Protein AF-A0A6B3HGT4-F1 (afdb_monomer_lite)

Sequence (47 aa):
MATYRVYGTAKASPVDADWELLAETPDAVVATQLAHQSEGTFWRRLT

Radius of gyration: 10.56 Å; chains: 1; bounding box: 25×20×24 Å

Foldseek 3Di:
DKKKWKWFAPDPDDDPVRTDTPDIDPDPVVNVVVQVVDDRMHMDIDD

Secondary structure (DSSP, 8-state):
--EEEEEE---SS--GGG-EEEEEES-HHHHHHHHHHSTTEEEEEE-

Structure (mmCIF, N/CA/C/O backbone):
data_AF-A0A6B3HGT4-F1
#
_entry.id   AF-A0A6B3HGT4-F1
#
loop_
_atom_site.group_PDB
_atom_site.id
_atom_site.type_symbol
_atom_site.label_atom_id
_atom_site.label_alt_id
_atom_site.label_comp_id
_atom_site.label_asym_id
_atom_site.label_entity_id
_atom_site.label_seq_id
_atom_site.pdbx_PDB_ins_code
_atom_site.Cartn_x
_atom_site.Cartn_y
_atom_site.Cartn_z
_atom_site.occupancy
_atom_site.B_iso_or_equiv
_atom_site.auth_seq_id
_atom_site.auth_comp_id
_atom_site.auth_asym_id
_atom_site.auth_atom_id
_atom_site.pdbx_PDB_model_num
ATOM 1 N N . MET A 1 1 ? -13.660 4.068 13.092 1.00 72.31 1 MET A N 1
ATOM 2 C CA . MET A 1 1 ? -12.891 2.803 13.006 1.00 72.31 1 MET A CA 1
ATOM 3 C C . MET A 1 1 ? -11.695 3.076 12.115 1.00 72.31 1 MET A C 1
ATOM 5 O O . MET A 1 1 ? -11.861 3.834 11.173 1.00 72.31 1 MET A O 1
ATOM 9 N N . ALA A 1 2 ? -10.511 2.554 12.443 1.00 84.00 2 ALA A N 1
ATOM 10 C CA . ALA A 1 2 ? -9.325 2.788 11.620 1.00 84.00 2 ALA A CA 1
ATOM 11 C C . ALA A 1 2 ? -9.447 2.030 10.292 1.00 84.00 2 ALA A C 1
ATOM 13 O O . ALA A 1 2 ? -9.870 0.876 10.292 1.00 84.00 2 ALA A O 1
ATOM 14 N N . THR A 1 3 ? -9.040 2.669 9.198 1.00 92.12 3 THR A N 1
ATOM 15 C CA . THR A 1 3 ? -8.996 2.052 7.868 1.00 92.12 3 THR A CA 1
ATOM 16 C C . THR A 1 3 ? -7.572 2.116 7.340 1.00 92.12 3 THR A C 1
ATOM 18 O O . THR A 1 3 ? -6.908 3.144 7.447 1.00 92.12 3 THR A O 1
ATOM 21 N N . TYR A 1 4 ? -7.085 1.023 6.773 1.00 92.31 4 TYR A N 1
ATOM 22 C CA . TYR A 1 4 ? -5.740 0.897 6.233 1.00 92.31 4 TYR A CA 1
ATOM 23 C C . TYR A 1 4 ? -5.821 0.803 4.717 1.00 92.31 4 TYR A C 1
ATOM 25 O O . TYR A 1 4 ? -6.599 0.018 4.178 1.00 92.31 4 TYR A O 1
ATOM 33 N N . ARG A 1 5 ? -5.008 1.604 4.029 1.00 94.06 5 ARG A N 1
ATOM 34 C CA . ARG A 1 5 ? -4.851 1.546 2.574 1.00 94.06 5 ARG A CA 1
ATOM 35 C C . ARG A 1 5 ? -3.484 0.995 2.230 1.00 94.06 5 ARG A C 1
ATOM 37 O O . ARG A 1 5 ? -2.493 1.497 2.758 1.00 94.06 5 ARG A O 1
ATOM 44 N N . VAL A 1 6 ? -3.451 0.009 1.346 1.00 91.31 6 VAL A N 1
ATOM 45 C CA . VAL A 1 6 ? -2.233 -0.594 0.803 1.00 91.31 6 VAL A CA 1
ATOM 46 C C . VAL A 1 6 ? -2.017 -0.035 -0.596 1.00 91.31 6 VAL A C 1
ATOM 48 O O . VAL A 1 6 ? -2.905 -0.144 -1.440 1.00 91.31 6 VAL A O 1
ATOM 51 N N . TYR A 1 7 ? -0.859 0.566 -0.831 1.00 93.38 7 TYR A N 1
ATOM 52 C CA . TYR A 1 7 ? -0.450 1.100 -2.123 1.00 93.38 7 TYR A CA 1
ATOM 53 C C . TYR A 1 7 ? 0.718 0.301 -2.665 1.00 93.38 7 TYR A C 1
ATOM 55 O O . TYR A 1 7 ? 1.598 -0.080 -1.895 1.00 93.38 7 TYR A O 1
ATOM 63 N N . GLY A 1 8 ? 0.756 0.097 -3.975 1.00 92.38 8 GLY A N 1
ATOM 64 C CA . GLY A 1 8 ? 1.882 -0.549 -4.633 1.00 92.38 8 GLY A CA 1
ATOM 65 C C . GLY A 1 8 ? 2.214 0.074 -5.975 1.00 92.38 8 GLY A C 1
ATOM 66 O O . GLY A 1 8 ? 1.450 0.873 -6.519 1.00 92.38 8 GLY A O 1
ATOM 67 N N . THR A 1 9 ? 3.385 -0.287 -6.484 1.00 90.00 9 THR A N 1
ATOM 68 C CA . THR A 1 9 ? 3.878 0.131 -7.794 1.00 90.00 9 THR A CA 1
ATOM 69 C C . THR A 1 9 ? 4.813 -0.926 -8.375 1.00 90.00 9 THR A C 1
ATOM 71 O O . THR A 1 9 ? 5.552 -1.587 -7.650 1.00 90.00 9 THR A O 1
ATOM 74 N N . ALA A 1 10 ? 4.806 -1.071 -9.700 1.00 87.44 10 ALA A N 1
ATOM 75 C CA . ALA A 1 10 ? 5.752 -1.923 -10.426 1.00 87.44 10 ALA A CA 1
ATOM 76 C C . ALA A 1 10 ? 6.985 -1.144 -10.929 1.00 87.44 10 ALA A C 1
ATOM 78 O O . ALA A 1 10 ? 7.850 -1.700 -11.609 1.00 87.44 10 ALA A O 1
ATOM 79 N N . LYS A 1 11 ? 7.056 0.167 -10.665 1.00 85.50 11 LYS A N 1
ATOM 80 C CA . LYS A 1 11 ? 8.161 1.019 -11.113 1.00 85.50 11 LYS A CA 1
ATOM 81 C C . LYS A 1 11 ? 9.361 0.858 -10.182 1.00 85.50 11 LYS A C 1
ATOM 83 O O . LYS A 1 11 ? 9.238 0.992 -8.973 1.00 85.50 11 LYS A O 1
ATOM 88 N N . ALA A 1 12 ? 10.546 0.670 -10.762 1.00 84.19 12 ALA A N 1
ATOM 89 C CA . ALA A 1 12 ? 11.803 0.606 -10.010 1.00 84.19 12 ALA A CA 1
ATOM 90 C C . ALA A 1 12 ? 12.216 1.958 -9.386 1.00 84.19 12 ALA A C 1
ATOM 92 O O . ALA A 1 12 ? 13.081 2.014 -8.516 1.00 84.19 12 ALA A O 1
ATOM 93 N N . SER A 1 13 ? 11.633 3.065 -9.847 1.00 85.81 13 SER A N 1
ATOM 94 C CA . SER A 1 13 ? 11.855 4.413 -9.310 1.00 85.81 13 SER A CA 1
ATOM 95 C C . SER A 1 13 ? 10.542 5.198 -9.383 1.00 85.81 13 SER A C 1
ATOM 97 O O . SER A 1 13 ? 10.339 5.941 -10.343 1.00 85.81 13 SER A O 1
ATOM 99 N N . PRO A 1 14 ? 9.617 4.955 -8.439 1.00 85.94 14 PRO A N 1
ATOM 100 C CA . PRO A 1 14 ? 8.277 5.526 -8.475 1.00 85.94 14 PRO A CA 1
ATOM 101 C C . PRO A 1 14 ? 8.270 7.001 -8.065 1.00 85.94 14 PRO A C 1
ATOM 103 O O . PRO A 1 14 ? 8.959 7.403 -7.126 1.00 85.94 14 PRO A O 1
ATOM 106 N N . VAL A 1 15 ? 7.444 7.794 -8.741 1.00 89.69 15 VAL A N 1
ATOM 107 C CA . VAL A 1 15 ? 7.004 9.119 -8.286 1.00 89.69 15 VAL A CA 1
ATOM 108 C C . VAL A 1 15 ? 5.627 9.021 -7.627 1.00 89.69 15 VAL A C 1
ATOM 110 O O . VAL A 1 15 ? 4.964 7.990 -7.704 1.00 89.69 15 VAL A O 1
ATOM 113 N N . ASP A 1 16 ? 5.155 10.098 -6.998 1.00 86.12 16 ASP A N 1
ATOM 114 C CA . ASP A 1 16 ? 3.886 10.099 -6.250 1.00 86.12 16 ASP A CA 1
ATOM 115 C C . ASP A 1 16 ? 2.671 9.614 -7.065 1.00 86.12 16 ASP A C 1
ATOM 117 O O . ASP A 1 16 ? 1.760 9.001 -6.511 1.00 86.12 16 ASP A O 1
ATOM 121 N N . ALA A 1 1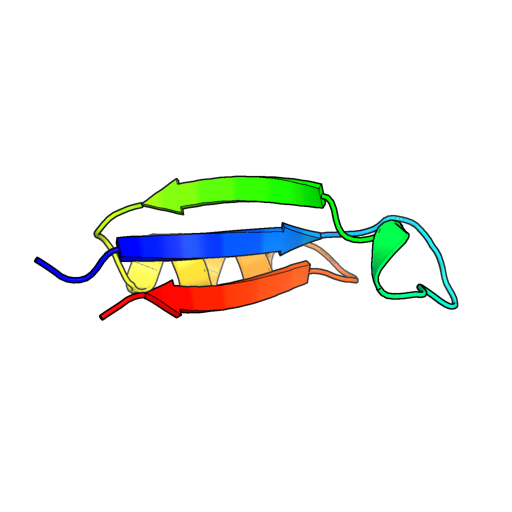7 ? 2.663 9.848 -8.380 1.00 89.69 17 ALA A N 1
ATOM 122 C CA . ALA A 1 17 ? 1.590 9.420 -9.277 1.00 89.69 17 ALA A CA 1
ATOM 123 C C . ALA A 1 17 ? 1.648 7.932 -9.677 1.00 89.69 17 ALA A C 1
ATOM 125 O O . ALA A 1 17 ? 0.665 7.419 -10.202 1.00 89.69 17 ALA A O 1
ATOM 126 N N . ASP A 1 18 ? 2.768 7.241 -9.440 1.00 89.00 18 ASP A N 1
ATOM 127 C CA . ASP A 1 18 ? 2.947 5.823 -9.791 1.00 89.00 18 ASP A CA 1
ATOM 128 C C . ASP A 1 18 ? 2.369 4.864 -8.737 1.00 89.00 18 ASP A C 1
ATOM 130 O O . ASP A 1 18 ? 2.448 3.643 -8.903 1.00 89.00 18 ASP A O 1
ATOM 134 N N . TRP A 1 19 ? 1.849 5.399 -7.628 1.00 89.94 19 TRP A N 1
ATOM 135 C CA . TRP A 1 19 ? 1.302 4.620 -6.523 1.00 89.94 19 TRP A CA 1
ATOM 136 C C . TRP A 1 19 ? -0.190 4.382 -6.705 1.00 89.94 19 TRP A C 1
ATOM 138 O O . TRP A 1 19 ? -1.006 5.302 -6.636 1.00 89.94 19 TRP A O 1
ATOM 148 N N . GLU A 1 20 ? -0.553 3.116 -6.853 1.00 92.81 20 GLU A N 1
ATOM 149 C CA . GLU A 1 20 ? -1.935 2.694 -7.035 1.00 92.81 20 GLU A CA 1
ATOM 150 C C . GLU A 1 20 ? -2.471 2.054 -5.755 1.00 92.81 20 GLU A C 1
ATOM 152 O O . GLU A 1 20 ? -1.749 1.361 -5.034 1.00 92.81 20 GLU A O 1
ATOM 157 N N . LEU A 1 21 ? -3.749 2.290 -5.451 1.00 92.81 21 LEU A N 1
ATOM 158 C CA . LEU A 1 21 ? -4.420 1.639 -4.329 1.00 92.81 21 LEU A CA 1
ATOM 159 C C . LEU A 1 21 ? -4.685 0.172 -4.683 1.00 92.81 21 LEU A C 1
ATOM 161 O O . LEU A 1 21 ? -5.487 -0.113 -5.567 1.00 92.81 21 LEU A O 1
ATOM 165 N N . LEU A 1 22 ? -4.061 -0.748 -3.953 1.00 91.12 22 LEU A N 1
ATOM 166 C CA . LEU A 1 22 ? -4.247 -2.188 -4.140 1.00 91.12 22 LEU A CA 1
ATOM 167 C C . LEU A 1 22 ? -5.369 -2.745 -3.262 1.00 91.12 22 LEU A C 1
ATOM 169 O O . LEU A 1 22 ? -6.121 -3.617 -3.689 1.00 91.12 22 LEU A O 1
ATOM 173 N N . ALA A 1 23 ? -5.475 -2.259 -2.022 1.00 92.31 23 ALA A N 1
ATOM 174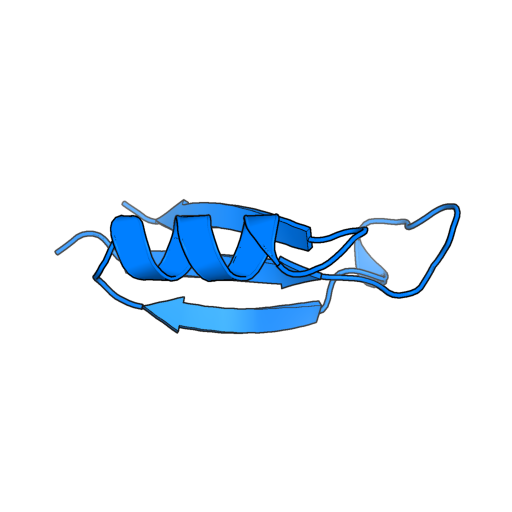 C CA . ALA A 1 23 ? -6.469 -2.738 -1.067 1.00 92.31 23 ALA A CA 1
ATOM 175 C C . ALA A 1 23 ? -6.832 -1.681 -0.020 1.00 92.31 23 ALA A C 1
ATOM 177 O O . ALA A 1 23 ? -6.010 -0.847 0.369 1.00 92.31 23 ALA A O 1
ATOM 178 N N . GLU A 1 24 ? -8.057 -1.776 0.495 1.00 94.62 24 GLU A N 1
ATOM 179 C CA . GLU A 1 24 ? -8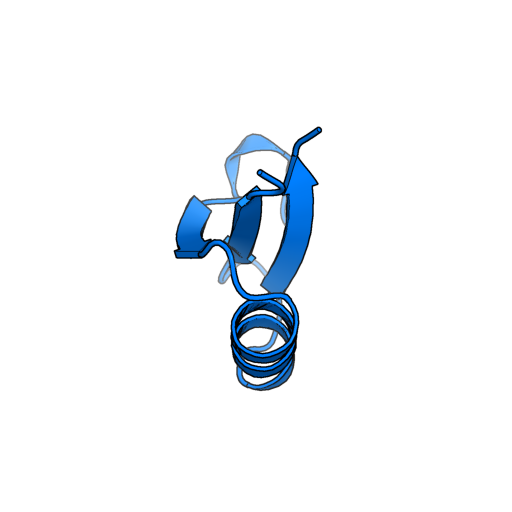.534 -1.039 1.662 1.00 94.62 24 GLU A CA 1
ATOM 180 C C . GLU A 1 24 ? -9.136 -2.037 2.661 1.00 94.62 24 GLU A C 1
ATOM 182 O O . GLU A 1 24 ? -9.986 -2.848 2.298 1.00 94.62 24 GLU A O 1
ATOM 187 N N . THR A 1 25 ? -8.666 -2.024 3.909 1.00 93.25 25 T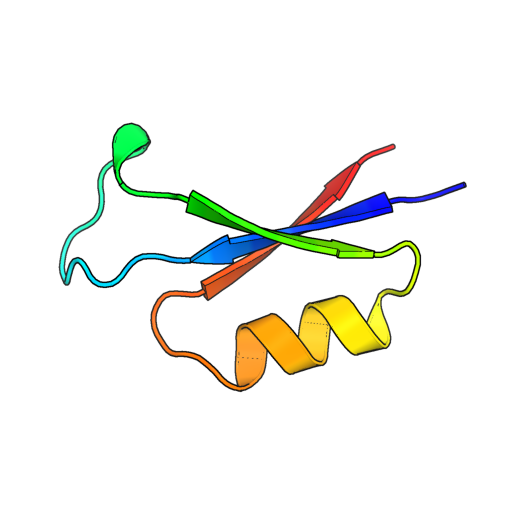HR A N 1
ATOM 188 C CA . THR A 1 25 ? -9.100 -2.973 4.946 1.00 93.25 25 THR A CA 1
ATOM 189 C C . THR A 1 25 ? -9.132 -2.309 6.323 1.00 93.25 25 THR A C 1
ATOM 191 O O . THR A 1 25 ? -8.270 -1.481 6.618 1.00 93.25 25 THR A O 1
ATOM 194 N N . PRO A 1 26 ? -10.092 -2.643 7.202 1.00 94.50 26 PRO A N 1
ATOM 195 C CA . PRO A 1 26 ? -10.069 -2.205 8.597 1.00 94.50 26 PRO A CA 1
ATOM 196 C C . PRO A 1 26 ? -9.077 -3.002 9.467 1.00 94.50 26 PRO A C 1
ATOM 198 O O . PRO A 1 26 ? -8.841 -2.632 10.615 1.00 94.50 26 PRO A O 1
ATOM 201 N N . ASP A 1 27 ? -8.499 -4.089 8.944 1.00 93.69 27 ASP A N 1
ATOM 202 C CA . ASP A 1 27 ? -7.590 -4.979 9.671 1.00 93.69 27 ASP A CA 1
ATOM 203 C C . ASP A 1 27 ? -6.112 -4.670 9.363 1.00 93.69 27 ASP A C 1
ATOM 205 O O . ASP A 1 27 ? -5.645 -4.779 8.225 1.00 93.69 27 ASP A O 1
ATOM 209 N N . ALA A 1 28 ? -5.354 -4.323 10.406 1.00 90.19 28 ALA A N 1
ATOM 210 C CA . ALA A 1 28 ? -3.930 -4.013 10.317 1.00 90.19 28 ALA A CA 1
ATOM 211 C C . ALA A 1 28 ? -3.055 -5.224 9.943 1.00 90.19 28 ALA A C 1
ATOM 213 O O . ALA A 1 28 ? -2.018 -5.057 9.292 1.00 90.19 28 ALA A O 1
ATOM 214 N N . VAL A 1 29 ? -3.450 -6.437 10.346 1.00 93.31 29 VAL A N 1
ATOM 215 C CA . VAL A 1 29 ? -2.711 -7.674 10.053 1.00 93.31 29 VAL A CA 1
ATOM 216 C C . VAL A 1 29 ? -2.791 -7.968 8.562 1.00 93.31 29 VAL A C 1
ATOM 218 O O . VAL A 1 29 ? -1.762 -8.190 7.924 1.00 93.31 29 VAL A O 1
ATOM 221 N N . VAL A 1 30 ? -3.991 -7.860 7.986 1.00 91.06 30 VAL A N 1
ATOM 222 C CA . VAL A 1 30 ? -4.213 -8.037 6.543 1.00 91.06 30 VAL A CA 1
ATOM 223 C C . VAL A 1 30 ? -3.433 -6.993 5.740 1.00 91.06 30 VAL A C 1
ATOM 225 O O . VAL A 1 30 ? -2.747 -7.347 4.784 1.00 91.06 30 VAL A O 1
ATOM 228 N N . ALA A 1 31 ? -3.463 -5.718 6.148 1.00 89.50 31 ALA A N 1
ATOM 229 C CA . ALA A 1 31 ? -2.702 -4.661 5.474 1.00 89.50 31 ALA A CA 1
ATOM 230 C C . ALA A 1 31 ? -1.182 -4.915 5.496 1.00 89.50 31 ALA A C 1
ATOM 232 O O . ALA A 1 31 ? -0.497 -4.700 4.495 1.00 89.50 31 ALA A O 1
ATOM 233 N N . THR A 1 32 ? -0.661 -5.412 6.623 1.00 89.12 32 THR A N 1
ATOM 234 C CA . THR A 1 32 ? 0.764 -5.742 6.780 1.00 89.12 32 THR A CA 1
ATOM 235 C C . THR A 1 32 ? 1.162 -6.938 5.928 1.00 89.12 32 THR A C 1
ATOM 237 O O . THR A 1 32 ? 2.186 -6.889 5.252 1.00 89.12 32 THR A O 1
ATOM 240 N N . GLN A 1 33 ? 0.345 -7.991 5.920 1.00 92.19 33 GLN A N 1
ATOM 241 C CA . GLN A 1 33 ? 0.586 -9.169 5.097 1.00 92.19 33 GLN A CA 1
ATOM 242 C C . GLN A 1 33 ? 0.629 -8.806 3.608 1.00 92.19 33 GLN A C 1
ATOM 244 O O . GLN A 1 33 ? 1.555 -9.219 2.915 1.00 92.19 33 GLN A O 1
ATOM 249 N N . LEU A 1 34 ? -0.324 -7.996 3.135 1.00 87.44 34 LEU A N 1
ATOM 250 C CA . LEU A 1 34 ? -0.380 -7.561 1.737 1.00 87.44 34 LEU A CA 1
ATOM 251 C C . LEU A 1 34 ? 0.855 -6.753 1.333 1.00 87.44 34 LEU A C 1
ATOM 253 O O . LEU A 1 34 ? 1.431 -7.026 0.290 1.00 87.44 34 LEU A O 1
ATOM 257 N N . ALA A 1 35 ? 1.310 -5.816 2.169 1.00 88.19 35 ALA A N 1
ATOM 258 C CA . ALA A 1 35 ? 2.523 -5.054 1.869 1.00 88.19 35 ALA A CA 1
ATOM 259 C C . ALA A 1 35 ? 3.809 -5.891 1.944 1.00 88.19 35 ALA A C 1
ATOM 261 O O . ALA A 1 35 ? 4.794 -5.548 1.304 1.00 88.19 35 ALA A O 1
ATOM 262 N N . HIS A 1 36 ? 3.824 -6.970 2.732 1.00 85.69 36 HIS A N 1
ATOM 263 C CA . HIS A 1 36 ? 4.995 -7.837 2.862 1.00 85.69 36 HIS A CA 1
ATOM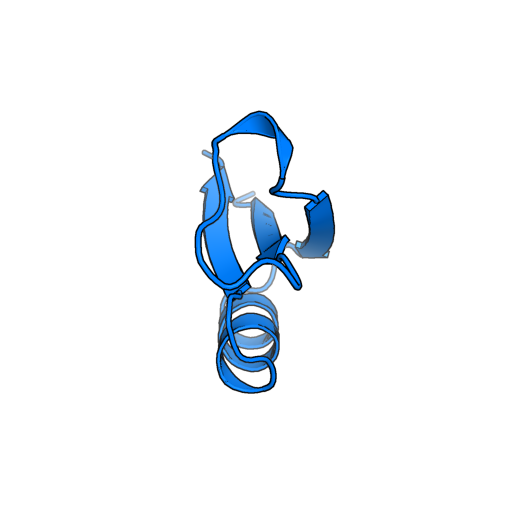 264 C C . HIS A 1 36 ? 5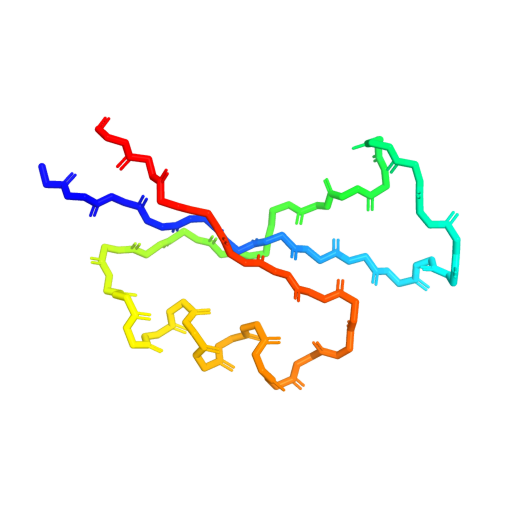.118 -8.851 1.716 1.00 85.69 36 HIS A C 1
ATOM 266 O O . HIS A 1 36 ? 6.224 -9.255 1.369 1.00 85.69 36 HIS A O 1
ATOM 272 N N . GLN A 1 37 ? 3.994 -9.279 1.137 1.00 82.31 37 GLN A N 1
ATOM 273 C CA . GLN A 1 37 ? 3.970 -10.266 0.054 1.00 82.31 37 GLN A CA 1
ATOM 274 C C . GLN A 1 37 ? 4.357 -9.690 -1.315 1.00 82.31 37 GLN A C 1
ATOM 276 O O . GLN A 1 37 ? 4.635 -10.468 -2.228 1.00 82.31 37 GLN A O 1
ATOM 281 N N . SER A 1 38 ? 4.388 -8.365 -1.474 1.00 74.81 38 SER A N 1
ATOM 282 C CA . SER A 1 38 ? 4.725 -7.709 -2.735 1.00 74.81 38 SER A CA 1
ATOM 283 C C . SER A 1 38 ? 5.868 -6.710 -2.575 1.00 74.81 38 SER A C 1
ATOM 285 O O . SER A 1 38 ? 5.853 -5.828 -1.717 1.00 74.81 38 SER A O 1
ATOM 287 N N . GLU A 1 39 ? 6.868 -6.824 -3.449 1.00 74.88 39 GLU A N 1
ATOM 288 C CA . GLU A 1 39 ? 7.895 -5.792 -3.587 1.00 74.88 39 GLU A CA 1
ATOM 289 C C . GLU A 1 39 ? 7.246 -4.471 -4.035 1.00 74.88 39 GLU A C 1
ATOM 291 O O . GLU A 1 39 ? 6.225 -4.465 -4.727 1.00 74.88 39 GLU A O 1
ATOM 296 N N . GLY A 1 40 ? 7.797 -3.336 -3.598 1.00 78.31 40 GLY A N 1
ATOM 297 C CA . GLY A 1 40 ? 7.280 -2.019 -3.989 1.00 78.31 40 GLY A CA 1
ATOM 298 C C . GLY A 1 40 ? 5.880 -1.706 -3.452 1.00 78.31 40 GLY A C 1
ATOM 299 O O . GLY A 1 40 ? 5.121 -1.006 -4.115 1.00 78.31 40 GLY A O 1
ATOM 300 N N . THR A 1 41 ? 5.513 -2.230 -2.278 1.00 84.56 41 THR A N 1
ATOM 301 C CA . THR A 1 41 ? 4.197 -2.016 -1.653 1.00 84.56 41 THR A CA 1
ATOM 302 C C . THR A 1 41 ? 4.341 -1.504 -0.217 1.00 84.56 41 THR A C 1
ATOM 304 O O . THR A 1 41 ? 5.236 -1.921 0.514 1.00 84.56 41 THR A O 1
ATOM 307 N N . PHE A 1 42 ? 3.465 -0.593 0.214 1.00 84.88 42 PHE A N 1
ATOM 308 C CA . PHE A 1 42 ? 3.388 -0.109 1.597 1.00 84.88 42 PHE A CA 1
ATOM 309 C C . PHE A 1 42 ? 1.936 0.118 2.027 1.00 84.88 42 PHE A C 1
ATOM 311 O O . PHE A 1 42 ? 1.042 0.251 1.195 1.00 84.88 42 PHE A O 1
ATOM 318 N N . TRP A 1 43 ? 1.679 0.202 3.334 1.00 84.06 43 TRP A N 1
ATOM 319 C CA . TRP A 1 43 ? 0.358 0.553 3.859 1.00 84.06 43 TRP A CA 1
ATOM 320 C C . TRP A 1 43 ? 0.399 1.819 4.711 1.00 84.06 43 TRP A C 1
ATOM 322 O O . TRP A 1 43 ? 1.405 2.133 5.345 1.00 84.06 43 TRP A O 1
ATOM 332 N N . ARG A 1 44 ? -0.719 2.549 4.750 1.00 85.88 44 ARG A N 1
ATOM 333 C CA . ARG A 1 44 ? -0.913 3.695 5.647 1.00 85.88 44 ARG A CA 1
ATOM 334 C C . ARG A 1 44 ? -2.256 3.610 6.362 1.00 85.88 44 ARG A C 1
ATOM 336 O O . ARG A 1 44 ? -3.260 3.217 5.767 1.00 85.88 44 ARG A O 1
ATOM 343 N N . ARG A 1 45 ? -2.275 4.016 7.630 1.00 84.19 45 ARG A N 1
ATOM 344 C CA . ARG A 1 45 ? -3.491 4.140 8.441 1.00 84.19 45 ARG A CA 1
ATOM 345 C C . ARG A 1 45 ? -4.174 5.479 8.162 1.00 84.19 45 ARG A C 1
ATOM 347 O O . ARG A 1 45 ? -3.519 6.516 8.173 1.00 84.19 45 ARG A O 1
ATOM 354 N N . LEU A 1 46 ? -5.483 5.451 7.959 1.00 84.25 46 LEU A N 1
ATOM 355 C CA . LEU A 1 46 ? -6.362 6.615 7.944 1.00 84.25 46 LEU A CA 1
ATOM 356 C C . LEU A 1 46 ? -7.052 6.718 9.313 1.00 84.25 46 LEU A C 1
ATOM 358 O O . LEU A 1 46 ? -7.505 5.705 9.859 1.00 84.25 46 LEU A O 1
ATOM 362 N N . THR A 1 47 ? -7.042 7.922 9.890 1.00 79.81 47 THR A N 1
ATOM 363 C CA . THR A 1 47 ? -7.673 8.260 11.179 1.00 79.81 47 THR A CA 1
ATOM 364 C C . THR A 1 47 ? -9.167 8.467 11.044 1.00 79.81 47 THR A C 1
ATOM 366 O O . THR A 1 47 ? -9.547 9.189 10.096 1.00 79.81 47 THR A O 1
#

pLDDT: mean 87.76, std 5.34, range [72.31, 94.62]